Protein AF-A0A8H6TGV5-F1 (afdb_monomer_lite)

Sequence (169 aa):
MSSKHNHQILEIEDDDARLQRIQNALERLNASTSRPINADMANILGSPRTLELGTGNNEHLQNLLARVQAFLPEMEASNALVAQRAEADPNSVDIENVDDDEAVIEMNLGLGVFEDKNGDYSTSESDESEEETTSDSESSDDNVVINRPIRPLPKRGRAPPEIIVLSGT

Structure (mmCIF, N/CA/C/O backbone):
data_AF-A0A8H6TGV5-F1
#
_entry.id   AF-A0A8H6TGV5-F1
#
loop_
_atom_site.group_PDB
_atom_site.id
_atom_site.type_symbol
_atom_site.label_atom_id
_atom_site.label_alt_id
_atom_site.label_comp_id
_atom_site.label_asym_id
_atom_site.label_entity_id
_atom_site.label_seq_id
_atom_site.pdbx_PDB_ins_code
_atom_site.Cartn_x
_atom_site.Cartn_y
_atom_site.Cartn_z
_atom_site.occupancy
_atom_site.B_iso_or_equiv
_atom_site.auth_seq_id
_atom_site.auth_comp_id
_atom_site.auth_asym_id
_atom_site.auth_atom_id
_atom_site.pdbx_PDB_model_num
ATOM 1 N N . MET A 1 1 ? 27.446 25.850 -26.278 1.00 39.25 1 MET A N 1
ATOM 2 C CA . MET A 1 1 ? 26.558 26.012 -25.109 1.00 39.25 1 MET A CA 1
ATOM 3 C C . MET A 1 1 ? 26.151 24.618 -24.675 1.00 39.25 1 MET A C 1
ATOM 5 O O . MET A 1 1 ? 25.582 23.917 -25.494 1.00 39.25 1 MET A O 1
ATOM 9 N N . SER A 1 2 ? 26.551 24.168 -23.486 1.00 43.84 2 SER A N 1
ATOM 10 C CA . SER A 1 2 ? 26.224 22.826 -22.986 1.00 43.84 2 SER A CA 1
ATOM 11 C C . SER A 1 2 ? 25.661 22.982 -21.577 1.00 43.84 2 SER A C 1
ATOM 13 O O . SER A 1 2 ? 26.399 23.334 -20.655 1.00 43.84 2 SER A O 1
ATOM 15 N N . SER A 1 3 ? 24.340 22.841 -21.446 1.00 50.12 3 SER A N 1
ATOM 16 C CA . SER A 1 3 ? 23.640 22.904 -20.163 1.00 50.12 3 SER A CA 1
ATOM 17 C C . SER A 1 3 ? 23.944 21.642 -19.365 1.00 50.12 3 SER A C 1
ATOM 19 O O . SER A 1 3 ? 23.488 20.552 -19.707 1.00 50.12 3 SER A O 1
ATOM 21 N N . LYS A 1 4 ? 24.721 21.801 -18.290 1.00 59.12 4 LYS A N 1
ATOM 22 C CA . LYS A 1 4 ? 24.874 20.785 -17.247 1.00 59.12 4 LYS A CA 1
ATOM 23 C C . LYS A 1 4 ? 23.520 20.601 -16.562 1.00 59.12 4 LYS A C 1
ATOM 25 O O . LYS A 1 4 ? 23.075 21.491 -15.842 1.00 59.12 4 LYS A O 1
ATOM 30 N N . HIS A 1 5 ? 22.876 19.464 -16.794 1.00 53.94 5 HIS A N 1
ATOM 31 C CA . HIS A 1 5 ? 21.768 19.014 -15.963 1.00 53.94 5 HIS A CA 1
ATOM 32 C C . HIS A 1 5 ? 22.362 18.600 -14.611 1.00 53.94 5 HIS A C 1
ATOM 34 O O . HIS A 1 5 ? 23.187 17.690 -14.541 1.00 53.94 5 HIS A O 1
ATOM 40 N N . ASN A 1 6 ? 22.014 19.325 -13.5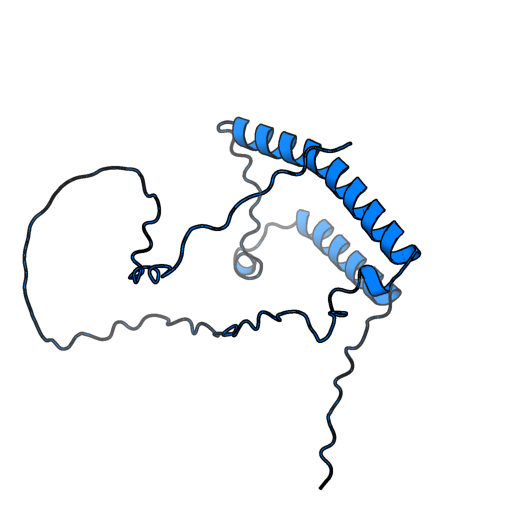46 1.00 57.66 6 ASN A N 1
ATOM 41 C CA . ASN A 1 6 ? 22.321 18.913 -12.180 1.00 57.66 6 ASN A CA 1
ATOM 42 C C . ASN A 1 6 ? 21.400 17.739 -11.843 1.00 57.66 6 ASN A C 1
ATOM 44 O O . ASN A 1 6 ? 20.264 17.948 -11.427 1.00 57.66 6 ASN A O 1
ATOM 48 N N . HIS A 1 7 ? 21.876 16.513 -12.051 1.00 56.22 7 HIS A N 1
ATOM 49 C CA . HIS A 1 7 ? 21.234 15.331 -11.490 1.00 56.22 7 HIS A CA 1
ATOM 50 C C . HIS A 1 7 ? 21.400 15.402 -9.971 1.00 56.22 7 HIS A C 1
ATOM 52 O O . HIS A 1 7 ? 22.463 15.085 -9.439 1.00 56.22 7 HIS A O 1
ATOM 58 N N . GLN A 1 8 ? 20.377 15.898 -9.278 1.00 61.53 8 GLN A N 1
ATOM 59 C CA . GLN A 1 8 ? 20.272 15.764 -7.831 1.00 61.53 8 GLN A CA 1
ATOM 60 C C . GLN A 1 8 ? 20.006 14.283 -7.553 1.00 61.53 8 GLN A C 1
ATOM 62 O O . GLN A 1 8 ? 18.877 13.813 -7.638 1.00 61.53 8 GLN A O 1
ATOM 67 N N . ILE A 1 9 ? 21.080 13.529 -7.340 1.00 62.31 9 ILE A N 1
ATOM 68 C CA . ILE A 1 9 ? 21.021 12.147 -6.874 1.00 62.31 9 ILE A CA 1
ATOM 69 C C . ILE A 1 9 ? 20.389 12.210 -5.479 1.00 62.31 9 ILE A C 1
ATOM 71 O O . ILE A 1 9 ? 20.933 12.886 -4.607 1.00 62.31 9 ILE A O 1
ATOM 75 N N . LEU A 1 10 ? 19.228 11.574 -5.283 1.00 60.12 10 LEU A N 1
ATOM 76 C CA . LEU A 1 10 ? 18.675 11.395 -3.941 1.00 60.12 10 LEU A CA 1
ATOM 77 C C . LEU A 1 10 ? 19.705 10.611 -3.128 1.00 60.12 10 LEU A C 1
ATOM 79 O O . LEU A 1 10 ? 20.079 9.502 -3.510 1.00 60.12 10 LEU A O 1
ATOM 83 N N . GLU A 1 11 ? 20.168 11.187 -2.024 1.00 64.88 11 GLU A N 1
ATOM 84 C CA . GLU A 1 11 ? 20.981 10.462 -1.056 1.00 64.88 11 GLU A CA 1
ATOM 85 C C . GLU A 1 11 ? 20.113 9.339 -0.476 1.00 64.88 11 GLU A C 1
ATOM 87 O O . GLU A 1 11 ? 19.195 9.577 0.312 1.00 64.88 11 GLU A O 1
ATOM 92 N N . ILE A 1 12 ? 20.355 8.112 -0.939 1.00 73.06 12 ILE A N 1
ATOM 93 C CA . ILE A 1 12 ? 19.766 6.915 -0.350 1.00 73.06 12 ILE A CA 1
ATOM 94 C C . ILE A 1 12 ? 20.480 6.727 0.982 1.00 73.06 12 ILE A C 1
ATOM 96 O O . ILE A 1 12 ? 21.683 6.492 1.029 1.00 73.06 12 ILE A O 1
ATOM 100 N N . GLU A 1 13 ? 19.737 6.902 2.066 1.00 75.31 13 GLU A N 1
ATOM 101 C CA . GLU A 1 13 ? 20.211 6.603 3.409 1.00 75.31 13 GLU A CA 1
ATOM 102 C C . GLU A 1 13 ? 20.550 5.112 3.517 1.00 75.31 13 GLU A C 1
ATOM 104 O O . GLU A 1 13 ? 19.752 4.264 3.109 1.00 75.31 13 GLU A O 1
ATOM 109 N N . ASP A 1 14 ? 21.713 4.797 4.088 1.00 85.69 14 ASP A N 1
ATOM 110 C CA . ASP A 1 14 ? 22.118 3.416 4.349 1.00 85.69 14 ASP A CA 1
ATOM 111 C C . ASP A 1 14 ? 21.086 2.697 5.237 1.00 85.69 14 ASP A C 1
ATOM 113 O O . ASP A 1 14 ? 20.516 3.284 6.165 1.00 85.69 14 ASP A O 1
ATOM 117 N N . ASP A 1 15 ? 20.873 1.399 4.999 1.00 85.06 15 ASP A N 1
ATOM 118 C CA . ASP A 1 15 ? 19.876 0.599 5.727 1.00 85.06 15 ASP A CA 1
ATOM 119 C C . ASP A 1 15 ? 20.055 0.660 7.252 1.00 85.06 15 ASP A C 1
ATOM 121 O O . ASP A 1 15 ? 19.073 0.756 7.994 1.00 85.06 15 ASP A O 1
ATOM 125 N N . ASP A 1 16 ? 21.302 0.693 7.724 1.00 91.00 16 ASP A N 1
ATOM 126 C CA . ASP A 1 16 ? 21.633 0.804 9.145 1.00 91.00 16 ASP A CA 1
ATOM 127 C C . ASP A 1 16 ? 21.269 2.178 9.726 1.00 91.00 16 ASP A C 1
ATOM 129 O O . ASP A 1 16 ? 20.728 2.266 10.833 1.00 91.00 16 ASP A O 1
ATOM 133 N N . ALA A 1 17 ? 21.515 3.259 8.980 1.00 88.38 17 ALA A N 1
ATOM 134 C CA . ALA A 1 17 ? 21.150 4.614 9.395 1.00 88.38 17 ALA A CA 1
ATOM 135 C C . ALA A 1 17 ? 19.623 4.759 9.483 1.00 88.38 17 ALA A C 1
ATOM 137 O O . ALA A 1 17 ? 19.089 5.270 10.477 1.00 88.38 17 ALA A O 1
ATOM 138 N N . ARG A 1 18 ? 18.915 4.176 8.509 1.00 89.81 18 ARG A N 1
ATOM 139 C CA . ARG A 1 18 ? 17.454 4.101 8.500 1.00 89.81 18 ARG A CA 1
ATOM 140 C C . ARG A 1 18 ? 16.919 3.347 9.718 1.00 89.81 18 ARG A C 1
ATOM 142 O O . ARG A 1 18 ? 15.999 3.842 10.376 1.00 89.81 18 ARG A O 1
ATOM 149 N N . LEU A 1 19 ? 17.485 2.182 10.046 1.00 92.31 19 LEU A N 1
ATOM 150 C CA . LEU A 1 19 ? 17.089 1.389 11.217 1.00 92.31 19 LEU A CA 1
ATOM 151 C C . LEU A 1 19 ? 17.319 2.150 12.527 1.00 92.31 19 LEU A C 1
ATOM 153 O O . LEU A 1 19 ? 16.427 2.185 13.375 1.00 92.31 19 LEU A O 1
ATOM 157 N N . GLN A 1 20 ? 18.458 2.828 12.671 1.00 92.44 20 GLN A N 1
ATOM 158 C CA . GLN A 1 20 ? 18.750 3.645 13.852 1.00 92.44 20 GLN A CA 1
ATOM 159 C C . GLN A 1 20 ? 17.774 4.812 14.005 1.00 92.44 20 GLN A C 1
ATOM 161 O O . GLN A 1 20 ? 17.318 5.107 15.113 1.00 92.44 20 GLN A O 1
ATOM 166 N N . ARG A 1 21 ? 17.407 5.473 12.903 1.00 90.00 21 ARG A N 1
ATOM 167 C CA . ARG A 1 21 ? 16.404 6.540 12.935 1.00 90.00 21 ARG A CA 1
ATOM 168 C C . ARG A 1 21 ? 15.043 6.013 13.386 1.00 90.00 21 ARG A C 1
ATOM 170 O O . ARG A 1 21 ? 14.402 6.650 14.222 1.00 90.00 21 ARG A O 1
ATOM 177 N N . ILE A 1 22 ? 14.613 4.862 12.863 1.00 92.12 22 ILE A N 1
ATOM 178 C CA . ILE A 1 22 ? 13.342 4.225 13.244 1.00 92.12 22 ILE A CA 1
ATOM 179 C C . ILE A 1 22 ? 13.366 3.832 14.723 1.00 92.12 22 ILE A C 1
ATOM 181 O O . ILE A 1 22 ? 12.428 4.154 15.452 1.00 92.12 22 ILE A O 1
ATOM 185 N N . GLN A 1 23 ? 14.447 3.207 15.189 1.00 91.38 23 GLN A N 1
ATOM 186 C CA . GLN A 1 23 ? 14.599 2.827 16.590 1.00 91.38 23 GLN A CA 1
ATOM 187 C C . GLN A 1 23 ? 14.518 4.050 17.514 1.00 91.38 23 GLN A C 1
ATOM 189 O O . GLN A 1 23 ? 13.724 4.060 18.452 1.00 91.38 23 GLN A O 1
ATOM 194 N N . ASN A 1 24 ? 15.248 5.123 17.199 1.00 90.88 24 ASN A N 1
ATOM 195 C CA . ASN A 1 24 ? 15.197 6.369 17.962 1.00 90.88 24 ASN A CA 1
ATOM 196 C C . ASN A 1 24 ? 13.796 7.001 17.957 1.00 90.88 24 ASN A C 1
ATOM 198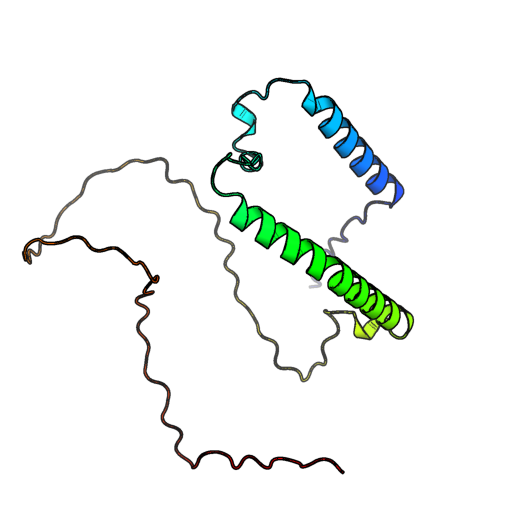 O O . ASN A 1 24 ? 13.358 7.548 18.968 1.00 90.88 24 ASN A O 1
ATOM 202 N N . ALA A 1 25 ? 13.070 6.941 16.838 1.00 90.00 25 ALA A N 1
ATOM 203 C CA . ALA A 1 25 ? 11.699 7.441 16.768 1.00 90.00 25 ALA A CA 1
ATOM 204 C C . ALA A 1 25 ? 10.757 6.635 17.677 1.00 90.00 25 ALA A C 1
ATOM 206 O O . ALA A 1 25 ? 9.992 7.227 18.440 1.00 90.00 25 ALA A O 1
ATOM 207 N N . LEU A 1 26 ? 10.854 5.302 17.657 1.00 88.88 26 LEU A N 1
ATOM 208 C CA . LEU A 1 26 ? 10.068 4.417 18.521 1.00 88.88 26 LEU A CA 1
ATOM 209 C C . LEU A 1 26 ? 10.396 4.622 20.006 1.00 88.88 26 LEU A C 1
ATOM 211 O O . LEU A 1 26 ? 9.485 4.705 20.829 1.00 88.88 26 LEU A O 1
ATOM 215 N N . GLU A 1 27 ? 11.674 4.776 20.355 1.00 84.25 27 GLU A N 1
ATOM 216 C CA . GLU A 1 27 ? 12.106 5.072 21.725 1.00 84.25 27 GLU A CA 1
ATOM 217 C C . GLU A 1 27 ? 11.575 6.429 22.209 1.00 84.25 27 GLU A C 1
ATOM 219 O O . GLU A 1 27 ? 11.075 6.537 23.333 1.00 84.25 27 GLU A O 1
ATOM 224 N N . ARG A 1 28 ? 11.595 7.459 21.351 1.00 83.75 28 ARG A N 1
ATOM 225 C CA . ARG A 1 28 ? 11.022 8.781 21.664 1.00 83.75 28 ARG A CA 1
ATOM 226 C C . ARG A 1 28 ? 9.510 8.721 21.864 1.00 83.75 28 ARG A C 1
ATOM 228 O O . ARG A 1 28 ? 9.009 9.362 22.786 1.00 83.75 28 ARG A O 1
ATOM 235 N N . LEU A 1 29 ? 8.793 7.945 21.053 1.00 81.06 29 LEU A N 1
ATOM 236 C CA . LEU A 1 29 ? 7.350 7.741 21.208 1.00 81.06 29 LEU A CA 1
ATOM 237 C C . LEU A 1 29 ? 7.028 7.017 22.520 1.00 81.06 29 LEU A C 1
ATOM 239 O O . LEU A 1 29 ? 6.163 7.465 23.274 1.00 81.06 29 LEU A O 1
ATOM 243 N N . ASN A 1 30 ? 7.783 5.970 22.849 1.00 80.38 30 ASN A N 1
ATOM 244 C CA . ASN A 1 30 ? 7.616 5.234 24.099 1.00 80.38 30 ASN A CA 1
ATOM 245 C C . ASN A 1 30 ? 7.885 6.127 25.328 1.00 80.38 30 ASN A C 1
ATOM 247 O O . ASN A 1 30 ? 7.088 6.173 26.263 1.00 80.38 30 ASN A O 1
ATOM 251 N N . ALA A 1 31 ? 8.947 6.941 25.291 1.00 73.38 31 ALA A N 1
ATOM 252 C CA . ALA A 1 31 ? 9.249 7.908 26.348 1.00 73.38 31 ALA A CA 1
ATOM 253 C C . ALA A 1 31 ? 8.192 9.027 26.460 1.00 73.38 31 ALA A C 1
ATOM 255 O O . ALA A 1 31 ? 7.903 9.504 27.561 1.00 73.38 31 ALA A O 1
ATOM 256 N N . SER A 1 32 ? 7.583 9.438 25.342 1.00 62.34 32 SER A N 1
ATOM 257 C CA . SER A 1 32 ? 6.556 10.489 25.315 1.00 62.34 32 SER A CA 1
ATOM 258 C C . SER A 1 32 ? 5.215 10.081 25.942 1.00 62.34 32 SER A C 1
ATOM 260 O O . SER A 1 32 ? 4.461 10.958 26.352 1.00 62.34 32 SER A O 1
ATOM 262 N N . THR A 1 33 ? 4.951 8.780 26.130 1.00 57.22 33 THR A N 1
ATOM 263 C CA . THR A 1 33 ? 3.709 8.269 26.751 1.00 57.22 33 THR A CA 1
ATOM 264 C C . THR A 1 33 ? 3.556 8.650 28.236 1.00 57.22 33 THR A C 1
ATOM 266 O O . THR A 1 33 ? 2.481 8.522 28.814 1.00 57.22 33 THR A O 1
ATOM 269 N N . SER A 1 34 ? 4.625 9.152 28.867 1.00 55.69 34 SER A N 1
ATOM 270 C CA . SER A 1 34 ? 4.670 9.491 30.298 1.00 55.69 34 SER A CA 1
ATOM 271 C C . SER A 1 34 ? 4.704 10.996 30.603 1.00 55.69 34 SER A C 1
ATOM 273 O O . SER A 1 34 ? 4.823 11.378 31.769 1.00 55.69 34 SER A O 1
ATOM 275 N N . ARG A 1 35 ? 4.583 11.874 29.594 1.00 53.41 35 ARG A N 1
ATOM 276 C CA . ARG A 1 35 ? 4.525 13.332 29.800 1.00 53.41 35 ARG A CA 1
ATOM 277 C C . ARG A 1 35 ? 3.135 13.879 29.464 1.00 53.41 35 ARG A C 1
ATOM 279 O O . ARG A 1 35 ? 2.619 13.554 28.398 1.00 53.41 35 ARG A O 1
ATOM 286 N N . PRO A 1 36 ? 2.541 14.743 30.310 1.00 52.12 36 PRO A N 1
ATOM 287 C CA . PRO A 1 36 ? 1.362 15.493 29.907 1.00 52.12 36 PRO A CA 1
ATOM 288 C C . PRO A 1 36 ? 1.739 16.372 28.709 1.00 52.12 36 PRO A C 1
ATOM 290 O O . PRO A 1 36 ? 2.720 17.117 28.739 1.00 52.12 36 PRO A O 1
ATOM 293 N N . ILE A 1 37 ? 0.990 16.207 27.627 1.00 52.12 37 ILE A N 1
ATOM 294 C CA . ILE A 1 37 ? 1.197 16.880 26.347 1.00 52.12 37 ILE A CA 1
ATOM 295 C C . ILE A 1 37 ? 0.883 18.370 26.542 1.00 52.12 37 ILE A C 1
ATOM 297 O O . ILE A 1 37 ? -0.248 18.724 26.867 1.00 52.12 37 ILE A O 1
ATOM 301 N N . ASN A 1 38 ? 1.878 19.244 26.370 1.00 54.81 38 ASN A N 1
ATOM 302 C CA . ASN A 1 38 ? 1.638 20.683 26.270 1.00 54.81 38 ASN A CA 1
ATOM 303 C C . ASN A 1 38 ? 0.887 20.970 24.962 1.00 54.81 38 ASN A C 1
ATOM 305 O O . ASN A 1 38 ? 1.242 20.437 23.908 1.00 54.81 38 ASN A O 1
ATOM 309 N N . ALA A 1 39 ? -0.135 21.823 25.053 1.00 52.41 39 ALA A N 1
ATOM 310 C CA . ALA A 1 39 ? -1.100 22.139 23.999 1.00 52.41 39 ALA A CA 1
ATOM 311 C C . ALA A 1 39 ? -0.483 22.646 22.676 1.00 52.41 39 ALA A C 1
ATOM 313 O O . ALA A 1 39 ? -1.134 22.582 21.637 1.00 52.41 39 ALA A O 1
ATOM 314 N N . ASP A 1 40 ? 0.782 23.071 22.680 1.00 50.03 40 ASP A N 1
ATOM 315 C CA . ASP A 1 40 ? 1.436 23.685 21.519 1.00 50.03 40 ASP A CA 1
ATOM 316 C C . ASP A 1 40 ? 1.900 22.692 20.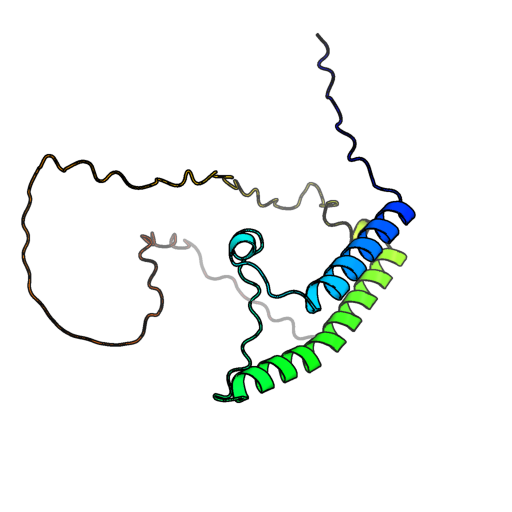434 1.00 50.03 40 ASP A C 1
ATOM 318 O O . ASP A 1 40 ? 2.161 23.102 19.306 1.00 50.03 40 ASP A O 1
ATOM 322 N N . MET A 1 41 ? 1.965 21.380 20.710 1.00 48.84 41 MET A N 1
ATOM 323 C CA . MET A 1 41 ? 2.284 20.368 19.679 1.00 48.84 41 MET A CA 1
ATOM 324 C C . MET A 1 41 ? 1.058 19.760 18.980 1.00 48.84 41 MET A C 1
ATOM 326 O O . MET A 1 41 ? 1.224 18.987 18.036 1.00 48.84 41 MET A O 1
ATOM 330 N N . ALA A 1 42 ? -0.165 20.114 19.389 1.00 49.94 42 ALA A N 1
ATOM 331 C CA . ALA A 1 42 ? -1.392 19.575 18.794 1.00 49.94 42 ALA A CA 1
ATOM 332 C C . ALA A 1 42 ? -1.667 20.095 17.366 1.00 49.94 42 ALA A C 1
ATOM 334 O O . ALA A 1 42 ? -2.442 19.480 16.636 1.00 49.94 42 ALA A O 1
ATOM 335 N N . ASN A 1 43 ? -1.011 21.186 16.949 1.00 51.25 43 ASN A N 1
ATOM 336 C CA . ASN A 1 43 ? -1.221 21.805 15.636 1.00 51.25 43 ASN A CA 1
ATOM 337 C C . ASN A 1 43 ? -0.281 21.306 14.522 1.00 51.25 43 ASN A C 1
ATOM 339 O O . ASN A 1 43 ? -0.608 21.488 13.356 1.00 51.25 43 ASN A O 1
ATOM 343 N N . ILE A 1 44 ? 0.862 20.675 14.833 1.00 52.84 44 ILE A N 1
ATOM 344 C CA . ILE A 1 44 ? 1.873 20.315 13.809 1.00 52.84 44 ILE A CA 1
ATOM 345 C C . ILE A 1 44 ? 1.668 18.912 13.215 1.00 52.84 44 ILE A C 1
ATOM 347 O O . ILE A 1 44 ? 2.024 18.687 12.064 1.00 52.84 44 ILE A O 1
ATOM 351 N N . LEU A 1 45 ? 1.083 17.964 13.953 1.00 50.47 45 LEU A N 1
ATOM 352 C CA . LEU A 1 45 ? 0.934 16.573 13.488 1.00 50.47 45 LEU A CA 1
ATOM 353 C C . LEU A 1 45 ? -0.504 16.185 13.117 1.00 50.47 45 LEU A C 1
ATOM 355 O O . LEU A 1 45 ? -0.803 15.008 12.921 1.00 50.47 45 LEU A O 1
ATOM 359 N N . GLY A 1 46 ? -1.406 17.169 13.075 1.00 46.50 46 GLY A N 1
ATOM 360 C CA . GLY A 1 46 ? -2.806 16.910 13.369 1.00 46.50 46 GLY A CA 1
ATOM 361 C C . GLY A 1 46 ? -2.930 16.468 14.826 1.00 46.50 46 GLY A C 1
ATOM 362 O O . GLY A 1 46 ? -2.089 15.744 15.362 1.00 46.50 46 GLY A O 1
ATOM 363 N N . SER A 1 47 ? -3.967 16.940 15.507 1.00 48.91 47 SER A N 1
ATOM 364 C CA . SER A 1 47 ? -4.291 16.448 16.843 1.00 48.91 47 SER A CA 1
ATOM 365 C C . SER A 1 47 ? -4.196 14.917 16.827 1.00 48.91 47 SER A C 1
ATOM 367 O O . SER A 1 47 ? -4.741 14.325 15.883 1.00 48.91 47 SER A O 1
ATOM 369 N N . PRO A 1 48 ? -3.489 14.256 17.771 1.00 47.28 48 PRO A N 1
ATOM 370 C CA . PRO A 1 48 ? -3.588 12.818 17.874 1.00 47.28 48 PRO A CA 1
ATOM 371 C C . PRO A 1 48 ? -5.070 12.574 18.086 1.00 47.28 48 PRO A C 1
ATOM 373 O O . PRO A 1 48 ? -5.606 12.850 19.158 1.00 47.28 48 PRO A O 1
ATOM 376 N N . ARG A 1 49 ? -5.758 12.112 17.040 1.00 51.75 49 ARG A N 1
ATOM 377 C CA . ARG A 1 49 ? -7.039 11.463 17.208 1.00 51.75 49 ARG A CA 1
ATOM 378 C C . ARG A 1 49 ? -6.681 10.221 18.000 1.00 51.75 49 ARG A C 1
ATOM 380 O O . ARG A 1 49 ? -6.465 9.153 17.438 1.00 51.75 49 ARG A O 1
ATOM 387 N N . THR A 1 50 ? -6.563 10.370 19.321 1.00 46.78 50 THR A N 1
ATOM 388 C CA . THR A 1 50 ? -6.976 9.320 20.224 1.00 46.78 50 THR A CA 1
ATOM 389 C C . THR A 1 50 ? -8.293 8.893 19.629 1.00 46.78 50 THR A C 1
ATOM 391 O O . THR A 1 50 ? -9.191 9.725 19.468 1.00 46.78 50 THR A O 1
ATOM 394 N N . LEU A 1 51 ? -8.340 7.659 19.136 1.00 53.59 51 LEU A N 1
ATOM 395 C CA . LEU A 1 51 ? -9.596 7.029 18.806 1.00 53.59 51 LEU A CA 1
ATOM 396 C C . LEU A 1 51 ? -10.345 7.071 20.133 1.00 53.59 51 LEU A C 1
ATOM 398 O O . LEU A 1 51 ? -10.113 6.231 21.000 1.00 53.59 51 LEU A O 1
ATOM 402 N N . GLU A 1 52 ? -11.102 8.148 20.354 1.00 52.84 52 GLU A N 1
ATOM 403 C CA . GLU A 1 52 ? -12.057 8.261 21.431 1.00 52.84 52 GLU A CA 1
ATOM 404 C C . GLU A 1 52 ? -13.016 7.136 21.108 1.00 52.84 52 GLU A C 1
ATOM 406 O O . GLU A 1 52 ? -13.906 7.250 20.265 1.00 52.84 52 GLU A O 1
ATOM 411 N N . LEU A 1 53 ? -12.728 5.985 21.709 1.00 52.84 53 LEU A N 1
ATOM 412 C CA . LEU A 1 53 ? -13.584 4.824 21.748 1.00 52.84 53 LEU A CA 1
ATOM 413 C C . LEU A 1 53 ? -14.736 5.237 22.663 1.00 52.84 53 LEU A C 1
ATOM 415 O O . LEU A 1 53 ? -14.838 4.823 23.816 1.00 52.84 53 LEU A O 1
ATOM 419 N N . GLY A 1 54 ? -15.531 6.186 22.169 1.00 47.34 54 GLY A N 1
ATOM 420 C CA . GLY A 1 54 ? -16.707 6.689 22.828 1.00 47.34 54 GLY A CA 1
ATOM 421 C C . GLY A 1 54 ? -17.562 5.483 23.145 1.00 47.34 54 GLY A C 1
ATOM 422 O O . GLY A 1 54 ? -17.801 4.620 22.301 1.00 47.34 54 GLY A O 1
ATOM 423 N N . THR A 1 55 ? -18.008 5.404 24.386 1.00 53.09 55 THR A N 1
ATOM 424 C CA . THR A 1 55 ? -18.862 4.347 24.928 1.00 53.09 55 THR A CA 1
ATOM 425 C C . THR A 1 55 ? -20.281 4.367 24.329 1.00 53.09 55 THR A C 1
ATOM 427 O O . THR A 1 55 ? -21.230 3.910 24.961 1.00 53.09 55 THR A O 1
ATOM 430 N N . GLY A 1 56 ? -20.442 4.889 23.109 1.00 55.03 56 GLY A N 1
ATOM 431 C CA . GLY A 1 56 ? -21.677 4.953 22.343 1.00 55.03 56 GLY A CA 1
ATOM 432 C C . GLY A 1 56 ? -21.593 4.051 21.115 1.00 55.03 56 GLY A C 1
ATOM 433 O O . GLY A 1 56 ? -20.754 4.253 20.247 1.00 55.03 56 GLY A O 1
ATOM 434 N N . ASN A 1 57 ? -22.484 3.061 21.058 1.00 62.03 57 ASN A N 1
ATOM 435 C CA . ASN A 1 57 ? -22.791 2.213 19.900 1.00 62.03 57 ASN A CA 1
ATOM 436 C C . ASN A 1 57 ? -21.562 1.589 19.210 1.00 62.03 57 ASN A C 1
ATOM 438 O O . ASN A 1 57 ? -21.132 1.983 18.128 1.00 62.03 57 ASN A O 1
ATOM 442 N N . ASN A 1 58 ? -21.052 0.529 19.842 1.00 67.94 58 ASN A N 1
ATOM 443 C CA . ASN A 1 58 ? -19.902 -0.285 19.424 1.00 67.94 58 ASN A CA 1
ATOM 444 C C . ASN A 1 58 ? -20.081 -0.997 18.055 1.00 67.94 58 ASN A C 1
ATOM 446 O O . ASN A 1 58 ? -19.148 -1.612 17.556 1.00 67.94 58 ASN A O 1
ATOM 450 N N . GLU A 1 59 ? -21.254 -0.906 17.425 1.00 77.94 59 GLU A N 1
ATOM 451 C CA . GLU A 1 59 ? -21.580 -1.524 16.128 1.00 77.94 59 GLU A CA 1
ATOM 452 C C . GLU A 1 59 ? -20.634 -1.085 14.998 1.00 77.94 59 GLU A C 1
ATOM 454 O O . GLU A 1 59 ? -20.130 -1.911 14.239 1.00 77.94 59 GLU A O 1
ATOM 459 N N . HIS A 1 60 ? -20.322 0.211 14.904 1.00 80.88 60 HIS A N 1
ATOM 460 C CA . HIS A 1 60 ? -19.416 0.716 13.866 1.00 80.88 60 HIS A CA 1
ATOM 461 C C . HIS A 1 60 ? -17.981 0.212 14.053 1.00 80.88 60 HIS A C 1
ATOM 463 O O . HIS A 1 60 ? -17.302 -0.100 13.074 1.00 80.88 60 HIS A O 1
ATOM 469 N N . LEU A 1 61 ? -17.529 0.087 15.304 1.00 82.50 61 LEU A N 1
ATOM 470 C CA . LEU A 1 61 ? -16.214 -0.464 15.618 1.00 82.50 61 LEU A CA 1
ATOM 471 C C . LEU A 1 61 ? -16.168 -1.964 15.328 1.00 82.50 61 LEU A C 1
ATOM 473 O O . LEU A 1 61 ? -15.202 -2.437 14.742 1.00 82.50 61 LEU A O 1
ATOM 477 N N . GLN A 1 62 ? -17.218 -2.703 15.683 1.00 86.50 62 GLN A N 1
ATOM 478 C CA . GLN A 1 62 ? -17.330 -4.125 15.365 1.00 86.50 62 GLN A CA 1
ATOM 479 C C . GLN A 1 62 ? -17.341 -4.364 13.854 1.00 86.50 62 GLN A C 1
ATOM 481 O O . GLN A 1 62 ? -16.640 -5.254 13.380 1.00 86.50 62 GLN A O 1
ATOM 486 N N . ASN A 1 63 ? -18.055 -3.538 13.085 1.00 89.25 63 ASN A N 1
ATOM 487 C CA . ASN A 1 63 ? -18.046 -3.607 11.626 1.00 89.25 63 ASN A CA 1
ATOM 488 C C 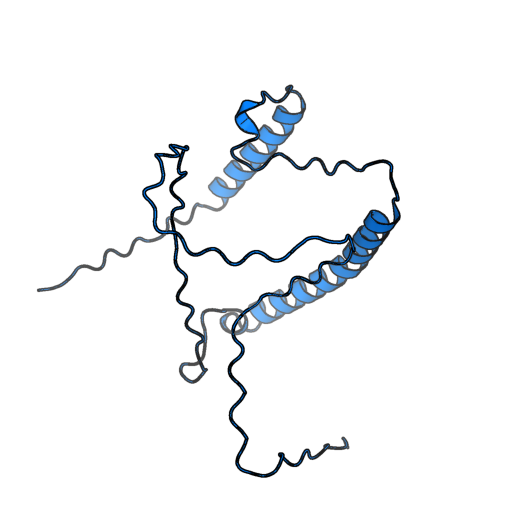. ASN A 1 63 ? -16.653 -3.312 11.047 1.00 89.25 63 ASN A C 1
ATOM 490 O O . ASN A 1 63 ? -16.170 -4.054 10.191 1.00 89.25 63 ASN A O 1
ATOM 494 N N . LEU A 1 64 ? -15.977 -2.275 11.553 1.00 90.19 64 LEU A N 1
ATOM 495 C CA . LEU A 1 64 ? -14.617 -1.940 11.136 1.00 90.19 64 LEU A CA 1
ATOM 496 C C . LEU A 1 64 ? -13.637 -3.070 11.469 1.00 90.19 64 LEU A C 1
ATOM 498 O O . LEU A 1 64 ? -12.848 -3.462 10.614 1.00 90.19 64 LEU A O 1
ATOM 502 N N . LEU A 1 65 ? -13.708 -3.629 12.677 1.00 92.44 65 LEU A N 1
ATOM 503 C CA . LEU A 1 65 ? -12.871 -4.749 13.100 1.00 92.44 65 LEU A CA 1
ATOM 504 C C . LEU A 1 65 ? -13.138 -5.997 12.260 1.00 92.44 65 LEU A C 1
ATOM 506 O O . LEU A 1 65 ? -12.183 -6.628 11.822 1.00 92.44 65 LEU A O 1
ATOM 510 N N . ALA A 1 66 ? -14.401 -6.318 11.974 1.00 93.31 66 ALA A N 1
ATOM 511 C CA . ALA A 1 66 ? -14.758 -7.426 11.093 1.00 93.31 66 ALA A CA 1
ATOM 512 C C . ALA A 1 66 ? -14.194 -7.222 9.678 1.00 93.31 66 ALA A C 1
ATOM 514 O O . ALA A 1 66 ? -13.641 -8.149 9.088 1.00 93.31 66 ALA A O 1
ATOM 515 N N . ARG A 1 67 ? -14.260 -5.993 9.151 1.00 94.88 67 ARG A N 1
ATOM 516 C CA . ARG A 1 67 ? -13.684 -5.651 7.846 1.00 94.88 67 ARG A CA 1
ATOM 517 C C . ARG A 1 67 ? -12.164 -5.762 7.845 1.00 94.88 67 ARG A C 1
ATOM 519 O O . ARG A 1 67 ? -11.615 -6.320 6.906 1.00 94.88 67 ARG A O 1
ATOM 526 N N . VAL A 1 68 ? -11.489 -5.273 8.884 1.00 95.44 68 VAL A N 1
ATOM 527 C CA . VAL A 1 68 ? -10.029 -5.397 9.020 1.00 95.44 68 VAL A CA 1
ATOM 528 C C . VAL A 1 68 ? -9.630 -6.869 9.128 1.00 95.44 68 VAL A C 1
ATOM 530 O O . VAL A 1 68 ? -8.723 -7.304 8.429 1.00 95.44 68 VAL A O 1
ATOM 533 N N . GLN A 1 69 ? -10.339 -7.660 9.934 1.00 95.00 69 GLN A N 1
ATOM 534 C CA . GLN A 1 69 ? -10.082 -9.094 10.082 1.00 95.00 69 GLN A CA 1
ATOM 535 C C . GLN A 1 69 ? -10.264 -9.867 8.772 1.00 95.00 69 GLN A C 1
ATOM 537 O O . GLN A 1 69 ? -9.480 -10.769 8.499 1.00 95.00 69 GLN A O 1
ATOM 542 N N . ALA A 1 70 ? -11.260 -9.510 7.957 1.00 94.81 70 ALA A N 1
ATOM 543 C CA . ALA A 1 70 ? -11.458 -10.117 6.643 1.00 94.81 70 ALA A CA 1
ATOM 544 C C . ALA A 1 70 ? -10.433 -9.629 5.603 1.00 94.81 70 ALA A C 1
ATOM 546 O O . ALA A 1 70 ? -10.023 -10.398 4.740 1.00 94.81 70 ALA A O 1
ATOM 547 N N . PHE A 1 71 ? -10.008 -8.368 5.696 1.00 97.44 71 PHE A N 1
ATOM 548 C CA . PHE A 1 71 ? -9.133 -7.734 4.712 1.00 97.44 71 PHE A CA 1
ATOM 549 C C . PHE A 1 71 ? -7.659 -8.118 4.866 1.00 97.44 71 PHE A C 1
ATOM 551 O O . PHE A 1 71 ? -6.966 -8.276 3.867 1.00 97.44 71 PHE A O 1
ATOM 558 N N . LEU A 1 72 ? -7.155 -8.280 6.095 1.00 97.75 72 LEU A N 1
ATOM 559 C CA . LEU A 1 72 ? -5.731 -8.563 6.310 1.00 97.75 72 LEU A CA 1
ATOM 560 C C . LEU A 1 72 ? -5.250 -9.866 5.636 1.00 97.75 72 LEU A C 1
ATOM 562 O O . LEU A 1 72 ? -4.209 -9.808 4.983 1.00 97.75 72 LEU A O 1
ATOM 566 N N . PRO A 1 73 ? -5.978 -11.001 5.706 1.00 97.56 73 PRO A N 1
ATOM 567 C CA . PRO A 1 73 ? -5.589 -12.216 4.987 1.00 97.56 73 PRO A CA 1
ATOM 568 C C . PRO A 1 73 ? -5.585 -12.043 3.463 1.00 97.56 73 PRO A C 1
ATOM 570 O O . PRO A 1 73 ? -4.712 -12.571 2.778 1.00 97.56 73 PRO A O 1
ATOM 573 N N . GLU A 1 74 ? -6.547 -11.292 2.920 1.00 96.75 74 GLU A N 1
ATOM 574 C CA . GLU A 1 74 ? -6.619 -11.000 1.483 1.00 96.75 74 GLU A CA 1
ATOM 575 C C . GLU A 1 74 ? -5.442 -10.121 1.040 1.00 96.75 74 GLU A C 1
ATOM 577 O O . GLU A 1 74 ? -4.792 -10.394 0.031 1.00 96.75 74 GLU A O 1
ATOM 582 N N . MET A 1 75 ? -5.115 -9.105 1.838 1.00 97.25 75 MET A N 1
ATOM 583 C CA . MET A 1 75 ? -3.968 -8.235 1.609 1.00 97.25 75 MET A CA 1
ATOM 584 C C . MET A 1 75 ? -2.645 -9.007 1.691 1.00 97.25 75 MET A C 1
ATOM 586 O O . MET A 1 75 ? -1.774 -8.802 0.852 1.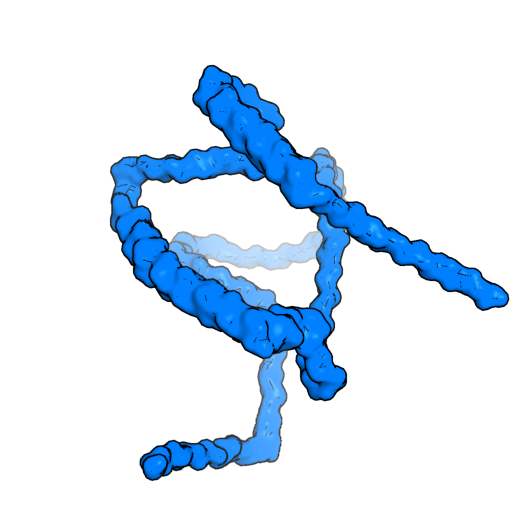00 97.25 75 MET A O 1
ATOM 590 N N . GLU A 1 76 ? -2.489 -9.916 2.656 1.00 97.44 76 GLU A N 1
ATOM 591 C CA . GLU A 1 76 ? -1.308 -10.782 2.759 1.00 97.44 76 GLU A CA 1
ATOM 592 C C . GLU A 1 76 ? -1.153 -11.666 1.516 1.00 97.44 76 GLU A C 1
ATOM 594 O O . GLU A 1 76 ? -0.077 -11.701 0.917 1.00 97.44 76 GLU A O 1
ATOM 599 N N . ALA A 1 77 ? -2.233 -12.320 1.079 1.00 97.38 77 ALA A N 1
ATOM 600 C CA . ALA A 1 77 ? -2.225 -13.136 -0.130 1.00 97.38 77 ALA A CA 1
ATOM 601 C C . ALA A 1 77 ? -1.879 -12.310 -1.382 1.00 97.38 77 ALA A C 1
ATOM 603 O O . ALA A 1 77 ? -1.082 -12.748 -2.214 1.00 97.38 77 ALA A O 1
ATOM 604 N N . SER A 1 78 ? -2.428 -11.096 -1.497 1.00 96.88 78 SER A N 1
ATOM 605 C CA . SER A 1 78 ? -2.105 -10.162 -2.579 1.00 96.88 78 SER A CA 1
ATOM 606 C C . SER A 1 78 ? -0.630 -9.755 -2.551 1.00 96.88 78 SER A C 1
ATOM 608 O O . SER A 1 78 ? 0.040 -9.795 -3.582 1.00 96.88 78 SER A O 1
ATOM 610 N N . ASN A 1 79 ? -0.097 -9.418 -1.375 1.00 96.00 79 ASN A N 1
ATOM 611 C CA . ASN A 1 79 ? 1.306 -9.039 -1.210 1.00 96.00 79 ASN A CA 1
ATOM 612 C C . ASN A 1 79 ? 2.249 -10.195 -1.567 1.00 96.00 79 ASN A C 1
ATOM 614 O O . ASN A 1 79 ? 3.243 -9.981 -2.258 1.00 96.00 79 ASN A O 1
ATOM 618 N N . ALA A 1 80 ? 1.925 -11.423 -1.151 1.00 96.94 80 ALA A N 1
ATOM 619 C CA . ALA A 1 80 ? 2.703 -12.612 -1.494 1.00 96.94 80 ALA A CA 1
ATOM 620 C C . ALA A 1 80 ? 2.728 -12.862 -3.009 1.00 96.94 80 ALA A C 1
ATOM 622 O O . ALA A 1 80 ? 3.769 -13.190 -3.576 1.00 96.94 80 ALA A O 1
ATOM 623 N N . LEU A 1 81 ? 1.596 -12.654 -3.681 1.00 95.81 81 LEU A N 1
ATOM 624 C CA . LEU A 1 81 ? 1.488 -12.787 -5.128 1.00 95.81 81 LEU A CA 1
ATOM 625 C C . LEU A 1 81 ? 2.294 -11.705 -5.866 1.00 95.81 81 LEU A C 1
ATOM 627 O O . LEU A 1 81 ? 2.955 -12.014 -6.857 1.00 95.81 81 LEU A O 1
ATOM 631 N N . VAL A 1 82 ? 2.293 -10.460 -5.381 1.00 94.12 82 VAL A N 1
ATOM 632 C CA . VAL A 1 82 ? 3.146 -9.392 -5.931 1.00 94.12 82 VAL A CA 1
ATOM 633 C C . VAL A 1 82 ? 4.625 -9.732 -5.743 1.00 94.12 82 VAL A C 1
ATOM 635 O O . VAL A 1 82 ? 5.395 -9.610 -6.691 1.00 94.12 82 VAL A O 1
ATOM 638 N N . ALA A 1 83 ? 5.018 -10.232 -4.569 1.00 94.94 83 ALA A N 1
ATOM 639 C CA . ALA A 1 83 ? 6.393 -10.652 -4.308 1.00 94.94 83 ALA A CA 1
ATOM 640 C C . ALA A 1 83 ? 6.835 -11.805 -5.228 1.00 94.94 83 ALA A C 1
ATOM 642 O O . ALA A 1 83 ? 7.926 -11.756 -5.790 1.00 94.94 83 ALA A O 1
ATOM 643 N N . GLN A 1 84 ? 5.971 -12.801 -5.450 1.00 95.12 84 GLN A N 1
ATOM 644 C CA . GLN A 1 84 ? 6.244 -13.897 -6.383 1.00 95.12 84 GLN A CA 1
ATOM 645 C C . GLN A 1 84 ? 6.413 -13.397 -7.824 1.00 95.12 84 GLN A C 1
ATOM 647 O O . GLN A 1 84 ? 7.296 -13.865 -8.541 1.00 95.12 84 GLN A O 1
ATOM 652 N N . ARG A 1 85 ? 5.576 -12.446 -8.259 1.00 93.06 85 ARG A N 1
ATOM 653 C CA . ARG A 1 85 ? 5.712 -11.822 -9.583 1.00 93.06 85 ARG A CA 1
ATOM 654 C C . ARG A 1 85 ? 7.013 -11.041 -9.701 1.00 93.06 85 ARG A C 1
ATOM 656 O O . ARG A 1 85 ? 7.684 -11.193 -10.708 1.00 93.06 85 ARG A O 1
ATOM 663 N N . ALA A 1 86 ? 7.396 -10.297 -8.666 1.00 92.81 86 ALA A N 1
ATOM 664 C CA . ALA A 1 86 ? 8.657 -9.562 -8.642 1.00 92.81 86 ALA A CA 1
ATOM 665 C C . ALA A 1 86 ? 9.885 -10.492 -8.695 1.00 92.81 86 ALA A C 1
ATOM 667 O O . ALA A 1 86 ? 10.880 -10.142 -9.320 1.00 92.81 86 ALA A O 1
ATOM 668 N N . GLU A 1 87 ? 9.824 -11.676 -8.074 1.00 93.06 87 GLU A N 1
ATOM 669 C CA . GLU A 1 87 ? 10.897 -12.679 -8.158 1.00 93.06 87 GLU A CA 1
ATOM 670 C C . GLU A 1 87 ? 10.995 -13.305 -9.558 1.00 93.06 87 GLU A C 1
ATOM 672 O O . GLU A 1 87 ? 12.096 -13.537 -10.058 1.00 93.06 87 GLU A O 1
ATOM 677 N N . ALA A 1 88 ? 9.854 -13.571 -10.200 1.00 94.00 88 ALA A N 1
ATOM 678 C CA . ALA A 1 88 ? 9.814 -14.135 -11.547 1.00 94.00 88 ALA A CA 1
ATOM 679 C C . ALA A 1 88 ? 10.202 -13.113 -12.630 1.00 94.00 88 ALA A C 1
ATOM 681 O O . ALA A 1 88 ? 10.951 -13.449 -13.547 1.00 94.00 88 ALA A O 1
ATOM 682 N N . ASP A 1 89 ? 9.685 -11.889 -12.530 1.00 91.56 89 ASP A N 1
ATOM 683 C CA . ASP A 1 89 ? 9.956 -10.780 -13.440 1.00 91.56 89 ASP A CA 1
ATOM 684 C C . ASP A 1 89 ? 9.843 -9.423 -12.712 1.00 91.56 89 ASP A C 1
ATOM 686 O O . ASP A 1 89 ? 8.733 -8.908 -12.519 1.00 91.56 89 ASP A O 1
ATOM 690 N N . PRO A 1 90 ? 10.979 -8.803 -12.346 1.00 89.75 90 PRO A N 1
ATOM 691 C CA . PRO A 1 90 ? 11.001 -7.495 -11.698 1.00 89.75 90 PRO A CA 1
ATOM 692 C C . PRO A 1 90 ? 10.329 -6.379 -12.510 1.00 89.75 90 PRO A C 1
ATOM 694 O O . PRO A 1 90 ? 9.721 -5.491 -11.917 1.00 89.75 90 PRO A O 1
ATOM 697 N N . ASN A 1 91 ? 10.384 -6.433 -13.848 1.00 88.38 91 ASN A N 1
ATOM 698 C CA . ASN A 1 91 ? 9.827 -5.382 -14.710 1.00 88.38 91 ASN A CA 1
ATOM 699 C C . ASN A 1 91 ? 8.293 -5.421 -14.761 1.00 88.38 91 ASN A C 1
ATOM 701 O O . ASN A 1 91 ? 7.666 -4.438 -15.139 1.00 88.38 91 ASN A O 1
ATOM 705 N N . SER A 1 92 ? 7.679 -6.542 -14.367 1.00 86.50 92 SER A N 1
ATOM 706 C CA . SER A 1 92 ? 6.218 -6.696 -14.330 1.00 86.50 92 SER A CA 1
ATOM 707 C C . SER A 1 92 ? 5.550 -5.979 -13.151 1.00 86.50 92 SER A C 1
ATOM 709 O O . SER A 1 92 ? 4.338 -5.761 -13.158 1.00 86.50 92 SER A O 1
ATOM 711 N N . VAL A 1 93 ? 6.328 -5.654 -12.114 1.00 87.06 93 VAL A N 1
ATOM 712 C CA . VAL A 1 93 ? 5.869 -4.963 -10.897 1.00 87.06 93 VAL A CA 1
ATOM 713 C C . VAL A 1 93 ? 6.356 -3.508 -10.871 1.00 87.06 93 VAL A C 1
ATOM 715 O O . VAL A 1 93 ? 5.916 -2.727 -10.028 1.00 87.06 93 VAL A O 1
ATOM 718 N N . A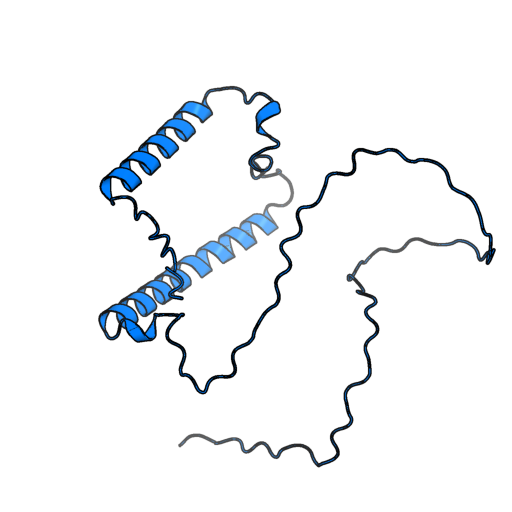SP A 1 94 ? 7.234 -3.129 -11.801 1.00 87.50 94 ASP A N 1
ATOM 719 C CA . ASP A 1 94 ? 7.674 -1.751 -11.973 1.00 87.50 94 ASP A CA 1
ATOM 720 C C . ASP A 1 94 ? 6.561 -0.912 -12.610 1.00 87.50 94 ASP A C 1
ATOM 722 O O . ASP A 1 94 ? 6.177 -1.114 -13.759 1.00 87.50 94 ASP A O 1
ATOM 726 N N . ILE A 1 95 ? 6.032 0.033 -11.836 1.00 85.00 95 ILE A N 1
ATOM 727 C CA . ILE A 1 95 ? 4.941 0.917 -12.257 1.00 85.00 95 ILE A CA 1
ATOM 728 C C . ILE A 1 95 ? 5.404 2.039 -13.196 1.00 85.00 95 ILE A C 1
ATOM 730 O O . ILE A 1 95 ? 4.559 2.704 -13.789 1.00 85.00 95 ILE A O 1
ATOM 734 N N . GLU A 1 96 ? 6.715 2.258 -13.323 1.00 85.25 96 GLU A N 1
ATOM 735 C CA . GLU A 1 96 ? 7.291 3.247 -14.244 1.00 85.25 96 GLU A CA 1
ATOM 736 C C . GLU A 1 96 ? 7.576 2.641 -15.628 1.00 85.25 96 GLU A C 1
ATOM 738 O O . GLU A 1 96 ? 7.770 3.365 -16.606 1.00 85.25 96 GLU A O 1
ATOM 743 N N . ASN A 1 97 ? 7.577 1.308 -15.729 1.00 82.50 97 ASN A N 1
ATOM 744 C CA . ASN A 1 97 ? 7.784 0.583 -16.975 1.00 82.50 97 ASN A CA 1
ATOM 745 C C . ASN A 1 97 ? 6.454 0.413 -17.727 1.00 82.50 97 ASN A C 1
ATOM 747 O O . ASN A 1 97 ? 5.845 -0.657 -17.725 1.00 82.50 97 ASN A O 1
ATOM 751 N N . VAL A 1 98 ? 5.997 1.497 -18.352 1.00 78.00 98 VAL A N 1
ATOM 752 C CA . VAL A 1 98 ? 4.838 1.513 -19.256 1.00 78.00 98 VAL A CA 1
ATOM 753 C C . VAL A 1 98 ? 5.295 1.359 -20.707 1.00 78.00 98 VAL A C 1
ATOM 755 O O . VAL A 1 98 ? 6.331 1.900 -21.094 1.00 78.00 98 VAL A O 1
ATOM 758 N N . ASP A 1 99 ? 4.532 0.629 -21.521 1.00 77.56 99 ASP A N 1
ATOM 759 C CA . ASP A 1 99 ? 4.791 0.556 -22.961 1.00 77.56 99 ASP A CA 1
ATOM 760 C C . ASP A 1 99 ? 4.521 1.929 -23.605 1.00 77.56 99 ASP A C 1
ATOM 762 O O . ASP A 1 99 ? 3.516 2.579 -23.304 1.00 77.56 99 ASP A O 1
ATOM 766 N N . ASP A 1 100 ? 5.382 2.357 -24.535 1.00 73.25 100 ASP A N 1
ATOM 767 C CA . ASP A 1 100 ? 5.298 3.670 -25.209 1.00 73.25 100 ASP A CA 1
ATOM 768 C C . ASP A 1 100 ? 3.955 3.914 -25.943 1.00 73.25 100 ASP A C 1
ATOM 770 O O . ASP A 1 100 ? 3.630 5.048 -26.304 1.00 73.25 100 ASP A O 1
ATOM 774 N N . ASP A 1 101 ? 3.170 2.856 -26.169 1.00 71.38 101 ASP A N 1
ATOM 775 C CA . ASP A 1 101 ? 1.910 2.872 -26.915 1.00 71.38 101 ASP A CA 1
ATOM 776 C C . ASP A 1 101 ? 0.651 2.978 -26.021 1.00 71.38 101 ASP A C 1
ATOM 778 O O . ASP A 1 101 ? -0.468 3.071 -26.543 1.00 71.38 101 ASP A O 1
ATOM 782 N N . GLU A 1 102 ? 0.784 2.975 -24.687 1.00 75.69 102 GLU A N 1
ATOM 783 C CA . GLU A 1 102 ? -0.361 3.126 -23.781 1.00 75.69 102 GLU A CA 1
ATOM 784 C C . GLU A 1 102 ? -0.788 4.593 -23.605 1.00 75.69 102 GLU A C 1
ATOM 786 O O . GLU A 1 102 ? 0.009 5.529 -23.553 1.00 75.69 102 GLU A O 1
ATOM 791 N N . ALA A 1 103 ? -2.102 4.820 -23.511 1.00 74.81 103 ALA A N 1
ATOM 792 C CA . ALA A 1 103 ? -2.659 6.155 -23.325 1.00 74.81 103 ALA A CA 1
ATOM 793 C C . ALA A 1 103 ? -2.322 6.697 -21.923 1.00 74.81 103 ALA A C 1
ATOM 795 O O . ALA A 1 103 ? -3.025 6.411 -20.952 1.00 74.81 103 ALA A O 1
ATOM 796 N N . VAL A 1 104 ? -1.271 7.514 -21.824 1.00 77.62 104 VAL A N 1
ATOM 797 C CA . VAL A 1 104 ? -0.856 8.161 -20.572 1.00 77.62 104 VAL A CA 1
ATOM 798 C C . VAL A 1 104 ? -1.875 9.227 -20.157 1.00 77.62 104 VAL A C 1
ATOM 800 O O . VAL A 1 104 ? -2.209 10.136 -20.921 1.00 77.62 104 VAL A O 1
ATOM 803 N N . ILE A 1 105 ? -2.368 9.133 -18.920 1.00 78.38 105 ILE A N 1
ATOM 804 C CA . ILE A 1 105 ? -3.211 10.166 -18.310 1.00 78.38 105 ILE A CA 1
ATOM 805 C C . ILE A 1 105 ? -2.295 11.192 -17.637 1.00 78.38 105 ILE A C 1
ATOM 807 O O . ILE A 1 105 ? -1.843 10.998 -16.511 1.00 78.38 105 ILE A O 1
ATOM 811 N N . GLU A 1 106 ? -2.041 12.307 -18.319 1.00 81.50 106 GLU A N 1
ATOM 812 C CA . GLU A 1 106 ? -1.328 13.447 -17.740 1.00 81.50 106 GLU A CA 1
ATOM 813 C C . GLU A 1 106 ? -2.266 14.249 -16.822 1.00 81.50 106 GLU A C 1
ATOM 815 O O . GLU A 1 106 ? -3.297 14.776 -17.252 1.00 81.50 106 GLU A O 1
ATOM 820 N N . MET A 1 107 ? -1.920 14.347 -15.536 1.00 81.81 107 MET A N 1
ATOM 821 C CA . MET A 1 107 ? -2.649 15.166 -14.566 1.00 81.81 107 MET A CA 1
ATOM 822 C C . MET A 1 107 ? -1.863 16.438 -14.243 1.00 81.81 107 MET A C 1
ATOM 824 O O . MET A 1 107 ? -0.792 16.386 -13.646 1.00 81.81 107 MET A O 1
ATOM 828 N N . ASN A 1 108 ? -2.436 17.600 -14.561 1.00 82.19 108 ASN A N 1
ATOM 829 C CA . ASN A 1 108 ? -1.890 18.896 -14.156 1.00 82.19 108 ASN A CA 1
ATOM 830 C C . ASN A 1 108 ? -2.266 19.197 -12.696 1.00 82.19 108 ASN A C 1
ATOM 832 O O . ASN A 1 108 ? -3.304 19.803 -12.424 1.00 82.19 108 ASN A O 1
ATOM 836 N N . LEU A 1 109 ? -1.442 18.745 -11.748 1.00 83.75 109 LEU A N 1
ATOM 837 C CA . LEU A 1 109 ? -1.639 19.000 -10.319 1.00 83.75 109 LEU A CA 1
ATOM 838 C C . LEU A 1 109 ? -1.103 20.392 -9.945 1.00 83.75 109 LEU A C 1
ATOM 840 O O . LEU A 1 109 ? 0.090 20.664 -10.054 1.00 83.75 109 LEU A O 1
ATOM 844 N N . GLY A 1 110 ? -1.983 21.283 -9.485 1.00 81.56 110 GLY A N 1
ATOM 845 C CA . GLY A 1 110 ? -1.587 22.587 -8.953 1.00 81.56 110 GLY A CA 1
ATOM 846 C C . GLY A 1 110 ? -1.161 22.481 -7.489 1.00 81.56 110 GLY A C 1
ATOM 847 O O . GLY A 1 110 ? -2.005 22.275 -6.620 1.00 81.56 110 GLY A O 1
ATOM 848 N N . LEU A 1 111 ? 0.130 22.658 -7.200 1.00 76.94 111 LEU A N 1
ATOM 849 C CA . LEU A 1 111 ? 0.625 22.821 -5.829 1.00 76.94 111 LEU A CA 1
ATOM 850 C C . LEU A 1 111 ? 0.408 24.278 -5.391 1.00 76.94 111 LEU A C 1
ATOM 852 O O . LEU A 1 111 ? 1.252 25.141 -5.623 1.00 76.94 111 LEU A O 1
ATOM 856 N N . GLY A 1 112 ? -0.755 24.574 -4.810 1.00 75.44 112 GLY A N 1
ATOM 857 C CA . GLY A 1 112 ? -1.029 25.874 -4.196 1.00 75.44 112 GLY A CA 1
ATOM 858 C C . GLY A 1 112 ? -0.509 25.926 -2.760 1.00 75.44 112 GLY A C 1
ATOM 859 O O . GLY A 1 112 ? -0.851 25.065 -1.953 1.00 75.44 112 GLY A O 1
ATOM 860 N N . VAL A 1 113 ? 0.285 26.946 -2.423 1.00 70.12 113 VAL A N 1
ATOM 861 C CA . VAL A 1 113 ? 0.527 27.323 -1.024 1.00 70.12 113 VAL A CA 1
ATOM 862 C C . VAL A 1 113 ? -0.663 28.180 -0.607 1.00 70.12 113 VAL A C 1
ATOM 864 O O . VAL A 1 113 ? -0.865 29.263 -1.156 1.00 70.12 113 VAL A O 1
ATOM 867 N N . PHE A 1 114 ? -1.500 27.680 0.300 1.00 63.19 114 PHE A N 1
ATOM 868 C CA . PHE A 1 114 ? -2.552 28.499 0.892 1.00 63.19 114 PHE A CA 1
ATOM 869 C C . PHE A 1 114 ? -1.879 29.527 1.805 1.00 63.19 114 PHE A C 1
ATOM 871 O O . PHE A 1 114 ? -1.304 29.168 2.828 1.00 63.19 114 PHE A O 1
ATOM 878 N N . GLU A 1 115 ? -1.895 30.800 1.411 1.00 68.44 115 GLU A N 1
ATOM 879 C CA . GLU A 1 115 ? -1.570 31.886 2.330 1.00 68.44 115 GLU A CA 1
ATOM 880 C C . GLU A 1 115 ? -2.734 32.027 3.314 1.00 68.44 115 GLU A C 1
ATOM 882 O O . GLU A 1 115 ? -3.861 32.337 2.914 1.00 68.44 115 GLU A O 1
ATOM 887 N N . ASP A 1 116 ? -2.467 31.784 4.598 1.00 55.91 116 ASP A N 1
ATOM 888 C CA . ASP A 1 116 ? -3.411 32.073 5.672 1.00 55.91 116 ASP A CA 1
ATOM 889 C C . ASP A 1 116 ? -3.694 33.578 5.674 1.00 55.91 116 ASP A C 1
ATOM 891 O O . ASP A 1 116 ? -2.908 34.396 6.164 1.00 55.91 116 ASP A O 1
ATOM 895 N N . LYS A 1 117 ? -4.838 33.964 5.103 1.00 60.06 117 LYS A N 1
ATOM 896 C CA . LYS A 1 117 ? -5.396 35.302 5.277 1.00 60.06 117 LYS A CA 1
ATOM 897 C C . LYS A 1 117 ? -5.855 35.431 6.724 1.00 60.06 117 LYS A C 1
ATOM 899 O O . LYS A 1 117 ? -7.025 35.221 7.038 1.00 60.06 117 LYS A O 1
ATOM 904 N N . ASN A 1 118 ? -4.928 35.792 7.605 1.00 50.62 118 ASN A N 1
ATOM 905 C CA . ASN A 1 118 ? -5.277 36.372 8.891 1.00 50.62 118 ASN A CA 1
ATOM 906 C C . ASN A 1 118 ? -6.112 37.620 8.607 1.00 50.62 118 ASN A C 1
ATOM 908 O O . ASN A 1 118 ? -5.676 38.517 7.886 1.00 50.62 118 ASN A O 1
ATOM 912 N N . GLY A 1 119 ? -7.350 37.586 9.096 1.00 54.34 119 GLY A N 1
ATOM 913 C CA . GLY A 1 119 ? -8.402 38.515 8.733 1.00 54.34 119 GLY A CA 1
ATOM 914 C C . GLY A 1 119 ? -7.985 39.976 8.819 1.00 54.34 119 GLY A C 1
ATOM 915 O O . GLY A 1 119 ? -7.540 40.447 9.861 1.00 54.34 119 GLY A O 1
ATOM 916 N N . ASP A 1 120 ? -8.242 40.691 7.732 1.00 44.88 120 ASP A N 1
ATOM 917 C CA . ASP A 1 120 ? -8.678 42.072 7.818 1.00 44.88 120 ASP A CA 1
ATOM 918 C C . ASP A 1 120 ? -9.826 42.250 6.822 1.00 44.88 120 ASP A C 1
ATOM 920 O O . ASP A 1 120 ? -9.662 42.303 5.601 1.00 44.88 120 ASP A O 1
ATOM 924 N N . TYR A 1 121 ? -11.030 42.203 7.375 1.00 54.62 121 TYR A N 1
ATOM 925 C CA . TYR A 1 121 ? -12.278 42.560 6.726 1.00 54.62 121 TYR A CA 1
ATOM 926 C C . TYR A 1 121 ? -12.283 44.084 6.560 1.00 54.62 121 TYR A C 1
ATOM 928 O O . TYR A 1 121 ? -12.866 44.810 7.358 1.00 54.62 121 TYR A O 1
ATOM 936 N N . SER A 1 122 ? -11.628 44.593 5.518 1.00 50.62 122 SER A N 1
ATOM 937 C CA . SER A 1 122 ? -11.787 45.996 5.137 1.00 50.62 122 SER A CA 1
ATOM 938 C C . SER A 1 122 ? -12.930 46.130 4.132 1.00 50.62 122 SER A C 1
ATOM 940 O O . SER A 1 122 ? -12.797 45.786 2.963 1.00 50.62 122 SER A O 1
ATOM 942 N N . THR A 1 123 ? -14.073 46.539 4.683 1.00 46.97 123 THR A N 1
ATOM 943 C CA . THR A 1 123 ? -15.137 47.386 4.127 1.00 46.97 123 THR A CA 1
ATOM 944 C C . THR A 1 123 ? -15.410 47.353 2.617 1.00 46.97 123 THR A C 1
ATOM 946 O O . THR A 1 123 ? -14.627 47.806 1.789 1.00 46.97 123 THR A O 1
ATOM 949 N N . SER A 1 124 ? -16.633 46.905 2.331 1.00 50.28 124 SER A N 1
ATOM 950 C CA . SER A 1 124 ? -17.439 47.114 1.125 1.00 50.28 124 SER A CA 1
ATOM 951 C C . SER A 1 124 ? -17.427 48.553 0.594 1.00 50.28 124 SER A C 1
ATOM 953 O O . SER A 1 124 ? -17.665 49.484 1.357 1.00 50.28 124 SER A O 1
ATOM 955 N N . GLU A 1 125 ? -17.323 48.697 -0.729 1.00 47.97 125 GLU A N 1
ATOM 956 C CA . GLU A 1 125 ? -17.979 49.769 -1.489 1.00 47.97 125 GLU A CA 1
ATOM 957 C C . GLU A 1 125 ? -18.901 49.112 -2.531 1.00 47.97 125 GLU A C 1
ATOM 959 O O . GLU A 1 125 ? -18.506 48.169 -3.220 1.00 47.97 125 GLU A O 1
ATOM 964 N N . SER A 1 126 ? -20.148 49.581 -2.540 1.00 47.94 126 SER A N 1
ATOM 965 C CA . SER A 1 126 ? -21.356 49.023 -3.154 1.00 47.94 126 SER A CA 1
ATOM 966 C C . SER A 1 126 ? -21.322 48.816 -4.673 1.00 47.94 126 SER A C 1
ATOM 968 O O . SER A 1 126 ? -20.743 49.616 -5.400 1.00 47.94 126 SER A O 1
ATOM 970 N N . ASP A 1 127 ? -22.115 47.856 -5.161 1.00 46.41 127 ASP A N 1
ATOM 971 C CA . ASP A 1 127 ? -23.302 48.225 -5.949 1.00 46.41 127 ASP A CA 1
ATOM 972 C C . ASP A 1 127 ? -24.417 47.185 -5.750 1.00 46.41 127 ASP A C 1
ATOM 974 O O . ASP A 1 127 ? -24.172 45.976 -5.703 1.00 46.41 127 ASP A O 1
ATOM 978 N N . GLU A 1 128 ? -25.625 47.691 -5.542 1.00 54.19 128 GLU A N 1
ATOM 979 C CA . GLU A 1 128 ? -26.812 46.953 -5.127 1.00 54.19 128 GLU A CA 1
ATOM 980 C C . GLU A 1 128 ? -27.531 46.330 -6.323 1.00 54.19 128 GLU A C 1
ATOM 982 O O . GLU A 1 128 ? -27.647 46.929 -7.391 1.00 54.19 128 GLU A O 1
ATOM 987 N N . SER A 1 129 ? -28.094 45.139 -6.134 1.00 52.81 129 SER A N 1
ATOM 988 C CA . SER A 1 129 ? -29.277 44.699 -6.878 1.00 52.81 129 SER A CA 1
ATOM 989 C C . SER A 1 129 ? -30.042 43.700 -6.017 1.00 52.81 129 SER A C 1
ATOM 991 O O . SER A 1 129 ? -29.631 42.556 -5.829 1.00 52.81 129 SER A O 1
ATOM 993 N N . GLU A 1 130 ? -31.120 44.219 -5.447 1.00 53.28 130 GLU A N 1
ATOM 994 C CA . GLU A 1 130 ? -32.107 43.567 -4.598 1.00 53.28 130 GLU A CA 1
ATOM 995 C C . GLU A 1 130 ? -32.943 42.564 -5.410 1.00 53.28 130 GLU A C 1
ATOM 997 O O . GLU A 1 130 ? -33.556 42.947 -6.401 1.00 53.28 130 GLU A O 1
ATOM 1002 N N . GLU A 1 131 ? -33.044 41.312 -4.963 1.00 53.78 131 GLU A N 1
ATOM 1003 C CA . GLU A 1 131 ? -34.183 40.439 -5.286 1.00 53.78 131 GLU A CA 1
ATOM 1004 C C . GLU A 1 131 ? -34.500 39.614 -4.025 1.00 53.78 131 GLU A C 1
ATOM 1006 O O . GLU A 1 131 ? -33.852 38.619 -3.695 1.00 53.78 131 GLU A O 1
ATOM 1011 N N . GLU A 1 132 ? -35.487 40.105 -3.284 1.00 55.09 132 GLU A N 1
ATOM 1012 C CA . GLU A 1 132 ? -36.103 39.516 -2.097 1.00 55.09 132 GLU A CA 1
ATOM 1013 C C . GLU A 1 132 ? -37.039 38.361 -2.480 1.00 55.09 132 GLU A C 1
ATOM 1015 O O . GLU A 1 132 ? -38.041 38.622 -3.141 1.00 55.09 132 GLU A O 1
ATOM 1020 N N . THR A 1 133 ? -36.838 37.134 -1.977 1.00 51.38 133 THR A N 1
ATOM 1021 C CA . THR A 1 133 ? -37.971 36.230 -1.673 1.00 51.38 133 THR A CA 1
ATOM 1022 C C . THR A 1 133 ? -37.666 35.282 -0.503 1.00 51.38 133 THR A C 1
ATOM 1024 O O . THR A 1 133 ? -36.978 34.278 -0.652 1.00 51.38 133 THR A O 1
ATOM 1027 N N . THR A 1 134 ? -38.211 35.643 0.659 1.00 51.66 134 THR A N 1
ATOM 1028 C CA . THR A 1 134 ? -38.912 34.818 1.665 1.00 51.66 134 THR A CA 1
ATOM 1029 C C . THR A 1 134 ? -38.421 33.395 1.990 1.00 51.66 134 THR A C 1
ATOM 1031 O O . THR A 1 134 ? -38.554 32.478 1.185 1.00 51.66 134 THR A O 1
ATOM 1034 N N . SER A 1 135 ? -38.004 33.233 3.254 1.00 49.78 135 SER A N 1
ATOM 1035 C CA . SER A 1 135 ? -38.342 32.151 4.207 1.00 49.78 135 SER A CA 1
ATOM 1036 C C . SER A 1 135 ? -39.084 30.935 3.633 1.00 49.78 135 SER A C 1
ATOM 1038 O O . SER A 1 135 ? -40.178 31.090 3.100 1.00 49.78 135 SER A O 1
ATOM 1040 N N . ASP A 1 136 ? -38.581 29.716 3.829 1.00 44.22 136 ASP A N 1
ATOM 1041 C CA . ASP A 1 136 ? -38.889 28.916 5.025 1.00 44.22 136 ASP A CA 1
ATOM 1042 C C . ASP A 1 136 ? -38.327 27.488 4.905 1.00 44.22 136 ASP A C 1
ATOM 1044 O O . ASP A 1 136 ? -38.207 26.927 3.818 1.00 44.22 136 ASP A O 1
ATOM 1048 N N . SER A 1 137 ? -38.128 26.888 6.071 1.00 46.00 137 SER A N 1
ATOM 1049 C CA . SER A 1 137 ? -38.266 25.458 6.329 1.00 46.00 137 SER A CA 1
ATOM 1050 C C . SER A 1 137 ? -37.086 24.489 6.150 1.00 46.00 137 SER A C 1
ATOM 1052 O O . SER A 1 137 ? -36.720 24.037 5.067 1.00 46.00 137 SER A O 1
ATOM 1054 N N . GLU A 1 138 ? -36.554 24.113 7.315 1.00 54.25 138 GLU A N 1
ATOM 1055 C CA . GLU A 1 138 ? -36.066 22.791 7.717 1.00 54.25 138 GLU A CA 1
ATOM 1056 C C . GLU A 1 138 ? -36.357 21.584 6.799 1.00 54.25 138 GLU A C 1
ATOM 1058 O O . GLU A 1 138 ? -37.493 21.135 6.658 1.00 54.25 138 GLU A O 1
ATOM 1063 N N . SER A 1 139 ? -35.301 20.890 6.363 1.00 44.34 139 SER A N 1
ATOM 1064 C CA . SER A 1 139 ? -35.306 19.423 6.345 1.00 44.34 139 SER A CA 1
ATOM 1065 C C . SER A 1 139 ? -33.908 18.848 6.162 1.00 44.34 139 SER A C 1
ATOM 1067 O O . SER A 1 139 ? -33.069 19.419 5.477 1.00 44.34 139 SER A O 1
ATOM 1069 N N . SER A 1 140 ? -33.678 17.720 6.824 1.00 53.28 140 SER A N 1
ATOM 1070 C CA . SER A 1 140 ? -32.458 16.914 6.771 1.00 53.28 140 SER A CA 1
ATOM 1071 C C . SER A 1 140 ? -32.219 16.278 5.391 1.00 53.28 140 SER A C 1
ATOM 1073 O O . SER A 1 140 ? -33.123 16.248 4.563 1.00 53.28 140 SER A O 1
ATOM 1075 N N . ASP A 1 141 ? -31.012 15.714 5.234 1.00 53.03 141 ASP A N 1
ATOM 1076 C CA . ASP A 1 141 ? -30.488 14.883 4.129 1.00 53.03 141 ASP A CA 1
ATOM 1077 C C . ASP A 1 141 ? -29.636 15.597 3.059 1.00 53.03 141 ASP A C 1
ATOM 1079 O O . ASP A 1 141 ? -30.035 15.768 1.908 1.00 53.03 141 ASP A O 1
ATOM 1083 N N . ASP A 1 142 ? -28.376 15.898 3.402 1.00 43.41 142 ASP A N 1
ATOM 1084 C CA . ASP A 1 142 ? -27.363 16.331 2.431 1.00 43.41 142 ASP A CA 1
ATOM 1085 C C . ASP A 1 142 ? -26.683 15.136 1.735 1.00 43.41 142 ASP A C 1
ATOM 1087 O O . ASP A 1 142 ? -25.607 14.662 2.110 1.00 43.41 142 ASP A O 1
ATOM 1091 N N . ASN A 1 143 ? -27.290 14.692 0.631 1.00 55.81 143 ASN A N 1
ATOM 1092 C CA . ASN A 1 143 ? -26.506 14.320 -0.545 1.00 55.81 143 ASN A CA 1
ATOM 1093 C C . ASN A 1 143 ? -25.843 15.600 -1.066 1.00 55.81 143 ASN A C 1
ATOM 1095 O O . ASN A 1 143 ? -26.537 16.527 -1.472 1.00 55.81 143 ASN A O 1
ATOM 1099 N N . VAL A 1 144 ? -24.511 15.647 -1.093 1.00 49.19 144 VAL A N 1
ATOM 1100 C CA . VAL A 1 144 ? -23.754 16.786 -1.633 1.00 49.19 144 VAL A CA 1
ATOM 1101 C C . VAL A 1 144 ? -24.066 16.947 -3.126 1.00 49.19 144 VAL A C 1
ATOM 1103 O O . VAL A 1 144 ? -23.462 16.301 -3.987 1.00 49.19 144 VAL A O 1
ATOM 1106 N N . VAL A 1 145 ? -25.022 17.819 -3.453 1.00 51.19 145 VAL A N 1
ATOM 1107 C CA . VAL A 1 145 ? -25.299 18.234 -4.829 1.00 51.19 145 VAL A CA 1
ATOM 1108 C C . VAL A 1 145 ? -24.223 19.236 -5.234 1.00 51.19 145 VAL A C 1
ATOM 1110 O O . VAL A 1 145 ? -24.316 20.440 -5.010 1.00 51.19 145 VAL A O 1
ATOM 1113 N N . ILE A 1 146 ? -23.157 18.721 -5.843 1.00 52.19 146 ILE A N 1
ATOM 1114 C CA . ILE A 1 146 ? -22.165 19.547 -6.528 1.00 52.19 146 ILE A CA 1
ATOM 1115 C C . ILE A 1 146 ? -22.855 20.129 -7.770 1.00 52.19 146 ILE A C 1
ATOM 1117 O O . ILE A 1 146 ? -22.973 19.444 -8.789 1.00 52.19 146 ILE A O 1
ATOM 1121 N N . ASN A 1 147 ? -23.305 21.385 -7.696 1.00 54.62 147 ASN A N 1
ATOM 1122 C CA . ASN A 1 147 ? -23.850 22.148 -8.826 1.00 54.62 147 ASN A CA 1
ATOM 1123 C C . ASN A 1 147 ? -22.737 22.504 -9.826 1.00 54.62 147 ASN A C 1
ATOM 1125 O O . ASN A 1 147 ? -22.343 23.655 -9.991 1.00 54.62 147 ASN A O 1
ATOM 1129 N N . ARG A 1 148 ? -22.207 21.489 -10.510 1.00 65.75 148 ARG A N 1
ATOM 1130 C CA . ARG A 1 148 ? -21.383 21.664 -11.708 1.00 65.75 148 ARG A CA 1
ATOM 1131 C C . ARG A 1 148 ? -22.309 21.736 -12.925 1.00 65.75 148 ARG A C 1
ATOM 1133 O O . ARG A 1 148 ? -23.174 20.872 -13.058 1.00 65.75 148 ARG A O 1
ATOM 1140 N N . PRO A 1 149 ? -22.151 22.712 -13.836 1.00 66.62 149 PRO A N 1
ATOM 1141 C CA . PRO A 1 149 ? -22.940 22.756 -15.062 1.00 66.62 149 PRO A CA 1
ATOM 1142 C C . PRO A 1 149 ? -22.599 21.539 -15.936 1.00 66.62 149 PRO A C 1
ATOM 1144 O O . PRO A 1 149 ? -21.552 21.488 -16.583 1.00 66.62 149 PRO A O 1
ATOM 1147 N N . ILE A 1 150 ? -23.475 20.532 -15.942 1.00 64.69 150 ILE A N 1
ATOM 1148 C CA . ILE A 1 150 ? -23.319 19.334 -16.771 1.00 64.69 150 ILE A CA 1
ATOM 1149 C C . ILE A 1 150 ? -23.759 19.696 -18.191 1.00 64.69 150 ILE A C 1
ATOM 1151 O O . ILE A 1 150 ? -24.949 19.832 -18.476 1.00 64.69 150 ILE A O 1
ATOM 1155 N N . ARG A 1 151 ? -22.795 19.862 -19.102 1.00 70.75 151 ARG A N 1
ATOM 1156 C CA . ARG A 1 151 ? -23.098 19.943 -20.537 1.00 70.75 151 ARG A CA 1
ATOM 1157 C C . ARG A 1 151 ? -23.581 18.567 -21.017 1.00 70.75 151 ARG A C 1
ATOM 1159 O O . ARG A 1 151 ? -23.010 17.557 -20.604 1.00 70.75 151 ARG A O 1
ATOM 1166 N N . PRO A 1 152 ? -24.612 18.495 -21.876 1.00 77.62 152 PRO A N 1
ATOM 1167 C CA . PRO A 1 152 ? -25.156 17.218 -22.319 1.00 77.62 152 PRO A CA 1
ATOM 1168 C C . PRO A 1 152 ? -24.120 16.423 -23.123 1.00 77.62 152 PRO A C 1
ATOM 1170 O O . PRO A 1 152 ? -23.370 16.991 -23.919 1.00 77.62 152 PRO A O 1
ATOM 1173 N N . LEU A 1 153 ? -24.105 15.100 -22.929 1.00 70.88 153 LEU A N 1
ATOM 1174 C CA . LEU A 1 153 ? -23.242 14.192 -23.685 1.00 70.88 153 LEU A CA 1
ATOM 1175 C C . LEU A 1 153 ? -23.535 14.300 -25.198 1.00 70.88 153 LEU A C 1
ATOM 1177 O O . LEU A 1 153 ? -24.704 14.407 -25.590 1.00 70.88 153 LEU A O 1
ATOM 1181 N N . PRO A 1 154 ? -22.511 14.226 -26.070 1.00 76.44 154 PRO A N 1
ATOM 1182 C CA . PRO A 1 154 ? -22.716 14.205 -27.513 1.00 76.44 154 PRO A CA 1
ATOM 1183 C C . PRO A 1 154 ? -23.558 12.987 -27.918 1.00 76.44 154 PRO A C 1
ATOM 1185 O O . PRO A 1 154 ? -23.267 11.849 -27.542 1.00 76.44 154 PRO A O 1
ATOM 1188 N N . LYS A 1 155 ? -24.617 13.216 -28.705 1.00 72.00 155 LYS A N 1
ATOM 1189 C CA . LYS A 1 155 ? -25.469 12.140 -29.229 1.00 72.00 155 LYS A CA 1
ATOM 1190 C C . LYS A 1 155 ? -24.644 11.266 -30.175 1.00 72.00 155 LYS A C 1
ATOM 1192 O O . LYS A 1 155 ? -24.183 11.739 -31.212 1.00 72.00 155 LYS A O 1
ATOM 1197 N N . ARG A 1 156 ? -24.470 9.985 -29.836 1.00 65.44 156 ARG A N 1
ATOM 1198 C CA . ARG A 1 156 ? -23.860 8.994 -30.733 1.00 65.44 156 ARG A CA 1
ATOM 1199 C C . ARG A 1 156 ? -24.675 8.916 -32.029 1.00 65.44 156 ARG A C 1
ATOM 1201 O O . ARG A 1 156 ? -25.853 8.582 -32.001 1.00 65.44 156 ARG A O 1
ATOM 1208 N N . GLY A 1 157 ? -24.042 9.218 -33.162 1.00 68.19 157 GLY A N 1
ATOM 1209 C CA . GLY A 1 157 ? -24.674 9.222 -34.487 1.00 68.19 157 GLY A CA 1
ATOM 1210 C C . GLY A 1 157 ? -24.820 7.849 -35.155 1.00 68.19 157 GLY A C 1
ATOM 1211 O O . GLY A 1 157 ? -25.167 7.801 -36.330 1.00 68.19 157 GLY A O 1
ATOM 1212 N N . ARG A 1 158 ? -24.541 6.735 -34.466 1.00 72.50 158 ARG A N 1
ATOM 1213 C CA . ARG A 1 158 ? -24.664 5.373 -35.014 1.00 72.50 158 ARG A CA 1
ATOM 1214 C C . ARG A 1 158 ? -25.049 4.357 -33.937 1.00 72.50 158 ARG A C 1
ATOM 1216 O O . ARG A 1 158 ? -24.811 4.594 -32.754 1.00 72.50 158 ARG A O 1
ATOM 1223 N N . ALA A 1 159 ? -25.684 3.280 -34.407 1.00 74.25 159 ALA A N 1
ATOM 1224 C CA . ALA A 1 159 ? -26.331 2.212 -33.647 1.00 74.25 159 ALA A CA 1
ATOM 1225 C C . ALA A 1 159 ? -25.484 1.670 -32.476 1.00 74.25 159 ALA A C 1
ATOM 1227 O O . ALA A 1 159 ? -24.252 1.687 -32.556 1.00 74.25 159 ALA A O 1
ATOM 1228 N N . PRO A 1 160 ? -26.135 1.199 -31.393 1.00 75.88 160 PRO A N 1
ATOM 1229 C CA . PRO A 1 160 ? -25.439 0.600 -30.258 1.00 75.88 160 PRO A CA 1
ATOM 1230 C C . PRO A 1 160 ? -24.581 -0.596 -30.708 1.00 75.88 160 PRO A C 1
ATOM 1232 O O . PRO A 1 160 ? -24.978 -1.303 -31.636 1.00 75.88 160 PRO A O 1
ATOM 1235 N N . PRO A 1 161 ? -23.412 -0.822 -30.081 1.00 73.88 161 PRO A N 1
ATOM 1236 C CA . PRO A 1 161 ? -22.564 -1.962 -30.411 1.00 73.88 161 PRO A CA 1
ATOM 1237 C C . PRO A 1 161 ? -23.271 -3.285 -30.085 1.00 73.88 161 PRO A C 1
ATOM 1239 O O . PRO A 1 161 ? -23.950 -3.399 -29.064 1.00 73.88 161 PRO A O 1
ATOM 1242 N N . GLU A 1 162 ? -23.091 -4.278 -30.954 1.00 80.12 162 GLU A N 1
ATOM 1243 C CA . GLU A 1 162 ? -23.578 -5.643 -30.764 1.00 80.12 162 GLU A CA 1
ATOM 1244 C C . GLU A 1 162 ? -22.657 -6.385 -29.787 1.00 80.12 162 GLU A C 1
ATOM 1246 O O . GLU A 1 162 ? -21.453 -6.503 -30.017 1.00 80.12 162 GLU A O 1
ATOM 1251 N N . ILE A 1 163 ? -23.214 -6.849 -28.667 1.00 79.50 163 ILE A N 1
ATOM 1252 C CA . ILE A 1 163 ? -22.480 -7.610 -27.653 1.00 79.50 163 ILE A CA 1
ATOM 1253 C C . ILE A 1 163 ? -22.628 -9.095 -27.985 1.00 79.50 163 ILE A C 1
ATOM 1255 O O . ILE A 1 163 ? -23.717 -9.652 -27.857 1.00 79.50 163 ILE A O 1
ATOM 1259 N N . ILE A 1 164 ? -21.531 -9.741 -28.380 1.00 78.56 164 ILE A N 1
ATOM 1260 C CA . ILE A 1 164 ? -21.478 -11.195 -28.560 1.00 78.56 164 ILE A CA 1
ATOM 1261 C C . ILE A 1 164 ? -21.021 -11.817 -27.239 1.00 78.56 164 ILE A C 1
ATOM 1263 O O . ILE A 1 164 ? -19.891 -11.609 -26.800 1.00 78.56 164 ILE A O 1
ATOM 1267 N N . VAL A 1 165 ? -21.904 -12.585 -26.600 1.00 77.75 165 VAL A N 1
ATOM 1268 C CA . VAL A 1 165 ? -21.567 -13.381 -25.415 1.00 77.75 165 VAL A CA 1
ATOM 1269 C C . VAL A 1 165 ? -20.922 -14.679 -25.888 1.00 77.75 165 VAL A C 1
ATOM 1271 O O . VAL A 1 165 ? -21.589 -15.535 -26.467 1.00 77.75 165 VAL A O 1
ATOM 1274 N N . LEU A 1 166 ? -19.620 -14.830 -25.648 1.00 71.88 166 LEU A N 1
ATOM 1275 C CA . LEU A 1 166 ? -18.925 -16.094 -25.873 1.00 71.88 166 LEU A CA 1
ATOM 1276 C C . LEU A 1 166 ? -19.350 -17.080 -24.779 1.00 71.88 166 LEU A C 1
ATOM 1278 O O . LEU A 1 166 ? -18.891 -17.000 -23.641 1.00 71.88 166 LEU A O 1
ATOM 1282 N N . SER A 1 167 ? -20.255 -18.001 -25.109 1.00 64.44 167 SER A N 1
ATOM 1283 C CA . SER A 1 167 ? -20.500 -19.178 -24.278 1.00 64.44 167 SER A CA 1
ATOM 1284 C C . SER A 1 167 ? -19.269 -20.081 -24.354 1.00 64.44 167 SER A C 1
ATOM 1286 O O . SER A 1 167 ? -18.935 -20.566 -25.436 1.00 64.44 167 SER A O 1
ATOM 1288 N N . GLY A 1 168 ? -18.587 -20.264 -23.223 1.00 64.62 168 GLY A N 1
ATOM 1289 C CA . GLY A 1 168 ? -17.401 -21.110 -23.120 1.00 64.62 168 GLY A CA 1
ATOM 1290 C C . GLY A 1 168 ? -17.679 -22.565 -23.502 1.00 64.62 168 GLY A C 1
ATOM 1291 O O . GLY A 1 168 ? -18.726 -23.116 -23.156 1.00 64.62 168 GLY A O 1
ATOM 1292 N N . THR A 1 169 ? -16.724 -23.156 -24.217 1.00 46.84 169 THR A N 1
ATOM 1293 C CA . THR A 1 169 ? -16.552 -24.606 -24.394 1.00 46.84 169 THR A CA 1
ATOM 1294 C C . THR A 1 169 ? -15.451 -25.099 -23.480 1.00 46.84 169 THR A C 1
ATOM 1296 O O . THR A 1 169 ? -14.394 -24.424 -23.483 1.00 46.84 169 THR A O 1
#

Organism: NCBI:txid2126181

Foldseek 3Di:
DDDDDPPPDPPDDDPVRVVVVVVVVVVVVVVVVPDDDDPVPCPPPPRPPPVCPPPPDCPVVVVVVVVCVVVPVVVVVVVVVLVVCCVVPVLVNDPVNDDPPDDDDDDDDDPDDDDPCPDDPPDDDDDDDDDDDDDDDDDDDDPPPPPDPDDDDDDDPDDDDDDDDDDDD

Radius of gyration: 28.63 Å; chains: 1; bounding box: 66×74×65 Å

pLDDT: mean 70.43, std 17.42, range [39.25, 97.75]

InterPro domains:
  IPR027921 NOP protein chaperone 1 [PF15370] (64-141)
  IPR027921 NOP protein chaperone 1 [PTHR28674] (63-143)

Secondary structure (DSSP, 8-state):
--------------HHHHHHHHHHHHHHHHHHTTSPPPGGGTTTS---------SS-THHHHHHHHHHHHHHHHHHHHHHHHHHHHHH-GGGT-TT---TTS------------------------------------------------PPPPPPSSPPPP-------